Protein AF-A0A4Y8LQN7-F1 (afdb_monomer_lite)

Secondary structure (DSSP, 8-state):
----PPPPPTHHHHHHHTTS------HHHHHHHHHHHHHHT-TT-SS-GGG--HHHHHHHHHHHHHHHHHHTSTTTTHHHHHHHHT--GGGGTT--HHHHHHHHHHHHHHHHHHHHHHTTS---HHHHHHHHHHHHHHHHHHHHHHHHHTT--HHHHHHHHHHHHHHHHHHHHHHHT-

Foldseek 3Di:
DDDDDDDDDCVVVVVVVVPDPDPPPPVVVVVVVVVVVCVVVPPPPLFDPVPFDVVLLLVLLVVLLVLVCVLLDPVHCVVVLCVQVVHDPVVVPPDDPVVSVVSSVVSSVLLVVLSRVCRNDPLALVVLQVSLQVSLQVVLVVVVVVCVVVVGDPSNSCSVSVSSNVSSNSSSNSRSVD

Structure (mmCIF, N/CA/C/O backbone):
data_AF-A0A4Y8LQN7-F1
#
_entry.id   AF-A0A4Y8LQN7-F1
#
loop_
_atom_site.group_PDB
_atom_site.id
_atom_site.type_symbol
_atom_site.label_atom_id
_atom_site.label_alt_id
_atom_site.label_comp_id
_atom_site.label_asym_id
_atom_site.label_entity_id
_atom_site.label_seq_id
_atom_site.pdbx_PDB_ins_code
_atom_site.Cartn_x
_atom_site.Cartn_y
_atom_site.Cartn_z
_atom_site.occupancy
_atom_site.B_iso_or_equiv
_atom_site.auth_seq_id
_atom_site.auth_comp_id
_atom_site.auth_asym_id
_atom_site.auth_atom_id
_atom_site.pdbx_PDB_model_num
ATOM 1 N N . MET A 1 1 ? 43.329 13.686 -8.549 1.00 36.16 1 MET A N 1
ATOM 2 C CA . MET A 1 1 ? 44.556 12.859 -8.558 1.00 36.16 1 MET A CA 1
ATOM 3 C C . MET A 1 1 ? 44.150 11.427 -8.248 1.00 36.16 1 MET A C 1
ATOM 5 O O . MET A 1 1 ? 43.823 11.137 -7.108 1.00 36.16 1 MET A O 1
ATOM 9 N N . CYS A 1 2 ? 44.028 10.573 -9.267 1.00 38.53 2 CYS A N 1
ATOM 10 C CA . CYS A 1 2 ? 43.608 9.182 -9.086 1.00 38.53 2 CYS A CA 1
ATOM 11 C C . CYS A 1 2 ? 44.863 8.316 -8.908 1.00 38.53 2 CYS A C 1
ATOM 13 O O . CYS A 1 2 ? 45.714 8.281 -9.793 1.00 38.53 2 CYS A O 1
ATOM 15 N N . SER A 1 3 ? 44.995 7.698 -7.734 1.00 42.75 3 SER A N 1
ATOM 16 C CA . SER A 1 3 ? 46.075 6.775 -7.375 1.00 42.75 3 SER A CA 1
ATOM 17 C C . SER A 1 3 ? 45.974 5.509 -8.228 1.00 42.75 3 SER A C 1
ATOM 19 O O . SER A 1 3 ? 44.974 4.793 -8.166 1.00 42.75 3 SER A O 1
ATOM 21 N N . THR A 1 4 ? 46.981 5.242 -9.058 1.00 52.03 4 THR A N 1
ATOM 22 C CA . THR A 1 4 ? 47.089 3.997 -9.819 1.00 52.03 4 THR A CA 1
ATOM 23 C C . THR A 1 4 ? 47.608 2.898 -8.897 1.00 52.03 4 THR A C 1
ATOM 25 O O . THR A 1 4 ? 48.777 2.877 -8.517 1.00 52.03 4 THR A O 1
ATOM 28 N N . SER A 1 5 ? 46.735 1.965 -8.523 1.00 47.31 5 SER A N 1
ATOM 29 C CA . SER A 1 5 ? 47.141 0.759 -7.804 1.00 47.31 5 SER A CA 1
ATOM 30 C C . SER A 1 5 ? 48.092 -0.096 -8.665 1.00 47.31 5 SER A C 1
ATOM 32 O O . SER A 1 5 ? 47.906 -0.201 -9.884 1.00 47.31 5 SER A O 1
ATOM 34 N N . PRO A 1 6 ? 49.138 -0.703 -8.071 1.00 49.53 6 PRO A N 1
ATOM 35 C CA . PRO A 1 6 ? 50.108 -1.498 -8.817 1.00 49.53 6 PRO A CA 1
ATOM 36 C C . PRO A 1 6 ? 49.467 -2.786 -9.356 1.00 49.53 6 PRO A C 1
ATOM 38 O O . PRO A 1 6 ? 48.734 -3.479 -8.650 1.00 49.53 6 PRO A O 1
ATOM 41 N N . LYS A 1 7 ? 49.752 -3.117 -10.625 1.00 53.22 7 LYS A N 1
ATOM 42 C CA . LYS A 1 7 ? 49.299 -4.365 -11.259 1.00 53.22 7 LYS A CA 1
ATOM 43 C C . LYS A 1 7 ? 49.926 -5.574 -10.537 1.00 53.22 7 LYS A C 1
ATOM 45 O O . LYS A 1 7 ? 51.139 -5.565 -10.327 1.00 53.22 7 LYS A O 1
ATOM 50 N N . PRO A 1 8 ? 49.155 -6.625 -10.201 1.00 53.34 8 PRO A N 1
ATOM 51 C CA . PRO A 1 8 ? 49.716 -7.844 -9.624 1.00 53.34 8 PRO A CA 1
ATOM 52 C C . PRO A 1 8 ? 50.633 -8.549 -10.637 1.00 53.34 8 PRO A C 1
ATOM 54 O O . PRO A 1 8 ? 50.319 -8.601 -11.829 1.00 53.34 8 PRO A O 1
ATOM 57 N N . SER A 1 9 ? 51.776 -9.072 -10.174 1.00 61.03 9 SER A N 1
ATOM 58 C CA . SER A 1 9 ? 52.755 -9.740 -11.040 1.00 61.03 9 SER A CA 1
ATOM 59 C C . SER A 1 9 ? 52.204 -11.066 -11.580 1.00 61.03 9 SER A C 1
ATOM 61 O O . SER A 1 9 ? 51.628 -11.878 -10.853 1.00 61.03 9 SER A O 1
ATOM 63 N N . SER A 1 10 ? 52.367 -11.284 -12.887 1.00 59.91 10 SER A N 1
ATOM 64 C CA . SER A 1 10 ? 51.840 -12.449 -13.612 1.00 59.91 10 SER A CA 1
ATOM 65 C C . SER A 1 10 ? 52.509 -13.771 -13.222 1.00 59.91 10 SER A C 1
ATOM 67 O O . SER A 1 10 ? 51.909 -14.830 -13.387 1.00 59.91 10 SER A O 1
ATOM 69 N N . SER A 1 11 ? 53.711 -13.722 -12.640 1.00 61.31 11 SER A N 1
ATOM 70 C CA . SER A 1 11 ? 54.586 -14.892 -12.479 1.00 61.31 11 SER A CA 1
ATOM 71 C C . SER A 1 11 ? 53.993 -16.021 -11.633 1.00 61.31 11 SER A C 1
ATOM 73 O O . SER A 1 11 ? 54.255 -17.192 -11.899 1.00 61.31 11 SER A O 1
ATOM 75 N N . LYS A 1 12 ? 53.161 -15.701 -10.634 1.00 58.03 12 LYS A N 1
ATOM 76 C CA . LYS A 1 12 ? 52.530 -16.714 -9.769 1.00 58.03 12 LYS A CA 1
ATOM 77 C C . LYS A 1 12 ? 51.439 -17.506 -10.498 1.00 58.03 12 LYS A C 1
ATOM 79 O O . LYS A 1 12 ? 51.222 -18.677 -10.199 1.00 58.03 12 LYS A O 1
ATOM 84 N N . TRP A 1 13 ? 50.770 -16.876 -11.459 1.00 53.12 13 TRP A N 1
ATOM 85 C CA . TRP A 1 13 ? 49.712 -17.495 -12.256 1.00 53.12 13 TRP A CA 1
ATOM 86 C C . TRP A 1 13 ? 50.284 -18.330 -13.401 1.00 53.12 13 TRP A C 1
ATOM 88 O O . TRP A 1 13 ? 49.695 -19.338 -13.777 1.00 53.12 13 TRP A O 1
ATOM 98 N N . ASP A 1 14 ? 51.460 -17.956 -13.905 1.00 59.31 14 ASP A N 1
ATOM 99 C CA . ASP A 1 14 ? 52.171 -18.642 -14.990 1.00 59.31 14 ASP A CA 1
ATOM 100 C C . ASP A 1 14 ? 52.562 -20.074 -14.600 1.00 59.31 14 ASP A C 1
ATOM 102 O O . ASP A 1 14 ? 52.415 -20.995 -15.401 1.00 59.31 14 ASP A O 1
ATOM 106 N N . ALA A 1 15 ? 52.951 -20.283 -13.339 1.00 58.47 15 ALA A N 1
ATOM 107 C CA . ALA A 1 15 ? 53.318 -21.595 -12.804 1.00 58.47 15 ALA A CA 1
ATOM 108 C C . ALA A 1 15 ? 52.139 -22.586 -12.729 1.00 58.47 15 ALA A C 1
ATOM 110 O O . ALA A 1 15 ? 52.328 -23.790 -12.882 1.00 58.47 15 ALA A O 1
ATOM 111 N N . LEU A 1 16 ? 50.911 -22.092 -12.531 1.00 55.09 16 LEU A N 1
ATOM 112 C CA . LEU A 1 16 ? 49.707 -22.928 -12.426 1.00 55.09 16 LEU A CA 1
ATOM 113 C C . LEU A 1 16 ? 49.120 -23.307 -13.798 1.00 55.09 16 LEU A C 1
ATOM 115 O O . LEU A 1 16 ? 48.319 -24.236 -13.887 1.00 55.09 16 LEU A O 1
ATOM 119 N N . ARG A 1 17 ? 49.532 -22.623 -14.876 1.00 55.06 17 ARG A N 1
ATOM 120 C CA . ARG A 1 17 ? 49.068 -22.879 -16.252 1.00 55.06 17 ARG A CA 1
ATOM 121 C C . ARG A 1 17 ? 49.640 -24.154 -16.868 1.00 55.06 17 ARG A C 1
ATOM 123 O O . ARG A 1 17 ? 48.996 -24.747 -17.725 1.00 55.06 17 ARG A O 1
ATOM 130 N N . GLY A 1 18 ? 50.820 -24.590 -16.427 1.00 55.94 18 GLY A N 1
ATOM 131 C CA . GLY A 1 18 ? 51.463 -25.803 -16.944 1.00 55.94 18 GLY A CA 1
ATOM 132 C C . GLY A 1 18 ? 50.781 -27.113 -16.528 1.00 55.94 18 GLY A C 1
ATOM 133 O O . GLY A 1 18 ? 51.073 -28.149 -17.112 1.00 55.94 18 GLY A O 1
ATOM 134 N N . LEU A 1 19 ? 49.878 -27.080 -15.539 1.00 57.44 19 LEU A N 1
ATOM 135 C CA . LEU A 1 19 ? 49.320 -28.280 -14.901 1.00 57.44 19 LEU A CA 1
ATOM 136 C C . LEU A 1 19 ? 47.878 -28.617 -15.315 1.00 57.44 19 LEU A C 1
ATOM 138 O O . LEU A 1 19 ? 47.404 -29.699 -14.984 1.00 57.44 19 LEU A O 1
ATOM 142 N N . SER A 1 20 ? 47.161 -27.723 -16.003 1.00 58.22 20 SER A N 1
ATOM 143 C CA . SER A 1 20 ? 45.696 -27.821 -16.122 1.00 58.22 20 SER A CA 1
ATOM 144 C C . SER A 1 20 ? 45.152 -28.189 -17.507 1.00 58.22 20 SER A C 1
ATOM 146 O O . SER A 1 20 ? 43.949 -28.398 -17.631 1.00 58.22 20 SER A O 1
ATOM 148 N N . GLY A 1 21 ? 45.985 -28.282 -18.553 1.00 56.28 21 GLY A N 1
ATOM 149 C CA . GLY A 1 21 ? 45.528 -28.649 -19.908 1.00 56.28 21 GLY A CA 1
ATOM 150 C C . GLY A 1 21 ? 44.504 -27.681 -20.529 1.00 56.28 21 GLY A C 1
ATOM 151 O O . GLY A 1 21 ? 43.856 -28.016 -21.518 1.00 56.28 21 GLY A O 1
ATOM 152 N N . ILE A 1 22 ? 44.342 -26.485 -19.955 1.00 58.06 22 ILE A N 1
ATOM 153 C CA . ILE A 1 22 ? 43.405 -25.457 -20.418 1.00 58.06 22 ILE A CA 1
ATOM 154 C C . ILE A 1 22 ? 44.037 -24.742 -21.628 1.00 58.06 22 ILE A C 1
ATOM 156 O O . ILE A 1 22 ? 45.203 -24.345 -21.534 1.00 58.06 22 ILE A O 1
ATOM 160 N N . PRO A 1 23 ? 43.315 -24.554 -22.755 1.00 58.19 23 PRO A N 1
ATOM 161 C CA . PRO A 1 23 ? 43.837 -23.828 -23.909 1.00 58.19 23 PRO A CA 1
ATOM 162 C C . PRO A 1 23 ? 44.380 -22.458 -23.490 1.00 58.19 23 PRO A C 1
ATOM 164 O O . PRO A 1 23 ? 43.836 -21.832 -22.581 1.00 58.19 23 PRO A O 1
ATOM 167 N N . SER A 1 24 ? 45.439 -21.986 -24.157 1.00 60.00 24 SER A N 1
ATOM 168 C CA . SER A 1 24 ? 46.169 -20.749 -23.840 1.00 60.00 24 SER A CA 1
ATOM 169 C C . SER A 1 24 ? 45.370 -19.471 -24.136 1.00 60.00 24 SER A C 1
ATOM 171 O O . SER A 1 24 ? 45.881 -18.536 -24.755 1.00 60.00 24 SER A O 1
ATOM 173 N N . VAL A 1 25 ? 44.107 -19.407 -23.718 1.00 63.03 25 VAL A N 1
ATOM 174 C CA . VAL A 1 25 ? 43.385 -18.148 -23.603 1.00 63.03 25 VAL A CA 1
ATOM 175 C C . VAL A 1 25 ? 44.200 -17.302 -22.635 1.00 63.03 25 VAL A C 1
ATOM 177 O O . VAL A 1 25 ? 44.424 -17.683 -21.484 1.00 63.03 25 VAL A O 1
ATOM 180 N N . ASN A 1 26 ? 44.724 -16.185 -23.129 1.00 71.81 26 ASN A N 1
ATOM 181 C CA . ASN A 1 26 ? 45.511 -15.276 -22.321 1.00 71.81 26 ASN A CA 1
ATOM 182 C C . ASN A 1 26 ? 44.649 -14.840 -21.133 1.00 71.81 26 ASN A C 1
ATOM 184 O O . ASN A 1 26 ? 43.638 -14.165 -21.314 1.00 71.81 26 ASN A O 1
ATOM 188 N N . LEU A 1 27 ? 45.036 -15.245 -19.920 1.00 66.69 27 LEU A N 1
ATOM 189 C CA . LEU A 1 27 ? 44.315 -14.909 -18.694 1.00 66.69 27 LEU A CA 1
ATOM 190 C C . LEU A 1 27 ? 44.110 -13.392 -18.593 1.00 66.69 27 LEU A C 1
ATOM 192 O O . LEU A 1 27 ? 43.061 -12.951 -18.142 1.00 66.69 27 LEU A O 1
ATOM 196 N N . TYR A 1 28 ? 45.059 -12.598 -19.100 1.00 67.25 28 TYR A N 1
ATOM 197 C CA . TYR A 1 28 ? 44.928 -11.148 -19.191 1.00 67.25 28 TYR A CA 1
ATOM 198 C C . TYR A 1 28 ? 43.784 -10.717 -20.114 1.00 67.25 28 TYR A C 1
ATOM 200 O O . TYR A 1 28 ? 42.976 -9.874 -19.730 1.00 67.25 28 TYR A O 1
ATOM 208 N N . ASP A 1 29 ? 43.669 -11.316 -21.297 1.00 74.88 29 ASP A N 1
ATOM 209 C CA . ASP A 1 29 ? 42.600 -11.003 -22.250 1.00 74.88 29 ASP A CA 1
ATOM 210 C C . ASP A 1 29 ? 41.254 -11.525 -21.755 1.00 74.88 29 ASP A C 1
ATOM 212 O O . ASP A 1 29 ? 40.240 -10.846 -21.903 1.00 74.88 29 ASP A O 1
ATOM 216 N N . MET A 1 30 ? 41.237 -12.674 -21.077 1.00 73.75 30 MET A N 1
ATOM 217 C CA . MET A 1 30 ? 40.041 -13.217 -20.442 1.00 73.75 30 MET A CA 1
ATOM 218 C C . MET A 1 30 ? 39.566 -12.327 -19.292 1.00 73.75 30 MET A C 1
ATOM 220 O O . MET A 1 30 ? 38.388 -11.986 -19.233 1.00 73.75 30 MET A O 1
ATOM 224 N N . MET A 1 31 ? 40.472 -11.894 -18.413 1.00 75.62 31 MET A N 1
ATOM 225 C CA . MET A 1 31 ? 40.164 -10.988 -17.304 1.00 75.62 31 MET A CA 1
ATOM 226 C C . MET A 1 31 ? 39.750 -9.606 -17.806 1.00 75.62 31 MET A C 1
ATOM 228 O O . MET A 1 31 ? 38.814 -9.016 -17.275 1.00 75.62 31 MET A O 1
ATOM 232 N N . ASN A 1 32 ? 40.398 -9.089 -18.851 1.00 78.44 32 ASN A N 1
ATOM 233 C CA . ASN A 1 32 ? 40.005 -7.826 -19.466 1.00 78.44 32 ASN A CA 1
ATOM 234 C C . ASN A 1 32 ? 38.658 -7.932 -20.170 1.00 78.44 32 ASN A C 1
ATOM 236 O O . ASN A 1 32 ? 37.887 -6.985 -20.102 1.00 78.44 32 ASN A O 1
ATOM 240 N N . SER A 1 33 ? 38.349 -9.066 -20.795 1.00 77.50 33 SER A N 1
ATOM 241 C CA . SER A 1 33 ? 37.053 -9.308 -21.429 1.00 77.50 33 SER A CA 1
ATOM 242 C C . SER A 1 33 ? 35.949 -9.499 -20.393 1.00 77.50 33 SER A C 1
ATOM 244 O O . SER A 1 33 ? 34.868 -8.956 -20.571 1.00 77.50 33 SER A O 1
ATOM 246 N N . ALA A 1 34 ? 36.213 -10.202 -19.288 1.00 71.88 34 ALA A N 1
ATOM 247 C CA . ALA A 1 34 ? 35.296 -10.312 -18.154 1.00 71.88 34 ALA A CA 1
ATOM 248 C C . ALA A 1 34 ? 35.032 -8.938 -17.520 1.00 71.88 34 ALA A C 1
ATOM 250 O O . ALA A 1 34 ? 33.890 -8.505 -17.476 1.00 71.88 34 ALA A O 1
ATOM 251 N N . ARG A 1 35 ? 36.087 -8.184 -17.192 1.00 73.75 35 ARG A N 1
ATOM 252 C CA . ARG A 1 35 ? 35.979 -6.811 -16.678 1.00 73.75 35 ARG A CA 1
ATOM 253 C C . ARG A 1 35 ? 35.268 -5.873 -17.651 1.00 73.75 35 ARG A C 1
ATOM 255 O O . ARG A 1 35 ? 34.491 -5.032 -17.225 1.00 73.75 35 ARG A O 1
ATOM 262 N N . LYS A 1 36 ? 35.541 -5.983 -18.954 1.00 69.38 36 LYS A N 1
ATOM 263 C CA . LYS A 1 36 ? 34.888 -5.169 -19.984 1.00 69.38 36 LYS A CA 1
ATOM 264 C C . LYS A 1 36 ? 33.420 -5.559 -20.135 1.00 69.38 36 LYS A C 1
ATOM 266 O O . LYS A 1 36 ? 32.616 -4.662 -20.309 1.00 69.38 36 LYS A O 1
ATOM 271 N N . ARG A 1 37 ? 33.052 -6.840 -20.014 1.00 66.69 37 ARG A N 1
ATOM 272 C CA . ARG A 1 37 ? 31.646 -7.280 -19.945 1.00 66.69 37 ARG A CA 1
ATOM 273 C C . ARG A 1 37 ? 30.943 -6.709 -18.712 1.00 66.69 37 ARG A C 1
ATOM 275 O O . ARG A 1 37 ? 29.888 -6.111 -18.866 1.00 66.69 37 ARG A O 1
ATOM 282 N N . ASP A 1 38 ? 31.574 -6.774 -17.544 1.00 65.38 38 ASP A N 1
ATOM 283 C CA . ASP A 1 38 ? 31.030 -6.192 -16.309 1.00 65.38 38 ASP A CA 1
ATOM 284 C C . ASP A 1 38 ? 30.905 -4.659 -16.390 1.00 65.38 38 ASP A C 1
ATOM 286 O O . ASP A 1 38 ? 29.972 -4.079 -15.848 1.00 65.38 38 ASP A O 1
ATOM 290 N N . GLN A 1 39 ? 31.818 -3.984 -17.099 1.00 62.44 39 GLN A N 1
ATOM 291 C CA . GLN A 1 39 ? 31.742 -2.537 -17.339 1.00 62.44 39 GLN A CA 1
ATOM 292 C C . GLN A 1 39 ? 30.740 -2.141 -18.434 1.00 62.44 39 GLN A C 1
ATOM 294 O O . GLN A 1 39 ? 30.139 -1.075 -18.337 1.00 62.44 39 GLN A O 1
ATOM 299 N N . LEU A 1 40 ? 30.570 -2.962 -19.475 1.00 64.44 40 LEU A N 1
ATOM 300 C CA . LEU A 1 40 ? 29.627 -2.719 -20.572 1.00 64.44 40 LEU A CA 1
ATOM 301 C C . LEU A 1 40 ? 28.173 -2.938 -20.141 1.00 64.44 40 LEU A C 1
ATOM 303 O O . LEU A 1 40 ? 27.290 -2.281 -20.677 1.00 64.44 40 LEU A O 1
ATOM 307 N N . ASN A 1 41 ? 27.938 -3.792 -19.145 1.00 61.22 41 ASN A N 1
ATOM 308 C CA . ASN A 1 41 ? 26.612 -4.051 -18.582 1.00 61.22 41 ASN A CA 1
ATOM 309 C C . ASN A 1 41 ? 26.135 -2.970 -17.589 1.00 61.22 41 ASN A C 1
ATOM 311 O O . ASN A 1 41 ? 25.149 -3.187 -16.897 1.00 61.22 41 ASN A O 1
ATOM 315 N N . GLY A 1 42 ? 26.805 -1.810 -17.528 1.00 56.81 42 GLY A N 1
ATOM 316 C CA . GLY A 1 42 ? 26.453 -0.714 -16.623 1.00 56.81 42 GLY A CA 1
ATOM 317 C C . GLY A 1 42 ? 26.855 -1.042 -15.186 1.00 56.81 42 GLY A C 1
ATOM 318 O O . GLY A 1 42 ? 26.272 -1.899 -14.535 1.00 56.81 42 GLY A O 1
ATOM 319 N N . GLY A 1 43 ? 27.902 -0.384 -14.688 1.00 51.84 43 GLY A N 1
ATOM 320 C CA . GLY A 1 43 ? 28.508 -0.718 -13.399 1.00 51.84 43 GLY A CA 1
ATOM 321 C C . GLY A 1 43 ? 27.506 -0.789 -12.241 1.00 51.84 43 GLY A C 1
ATOM 322 O O . GLY A 1 43 ? 27.044 0.241 -11.784 1.00 51.84 43 GLY A O 1
ATOM 323 N N . TYR A 1 44 ? 27.239 -1.998 -11.745 1.00 57.03 44 TYR A N 1
ATOM 324 C CA . TYR A 1 44 ? 26.664 -2.341 -10.434 1.00 57.03 44 TYR A CA 1
ATOM 325 C C . TYR A 1 44 ? 25.556 -1.438 -9.852 1.00 57.03 44 TYR A C 1
ATOM 327 O O . TYR A 1 44 ? 25.470 -1.318 -8.626 1.00 57.03 44 TYR A O 1
ATOM 335 N N . THR A 1 45 ? 24.678 -0.820 -10.643 1.00 58.91 45 THR A N 1
ATOM 336 C CA . THR A 1 45 ? 23.462 -0.237 -10.063 1.00 58.91 45 THR A CA 1
ATOM 337 C C . THR A 1 45 ? 22.482 -1.380 -9.856 1.00 58.91 45 THR A C 1
ATOM 339 O O . THR A 1 45 ? 21.830 -1.811 -10.794 1.00 58.91 45 THR A O 1
ATOM 342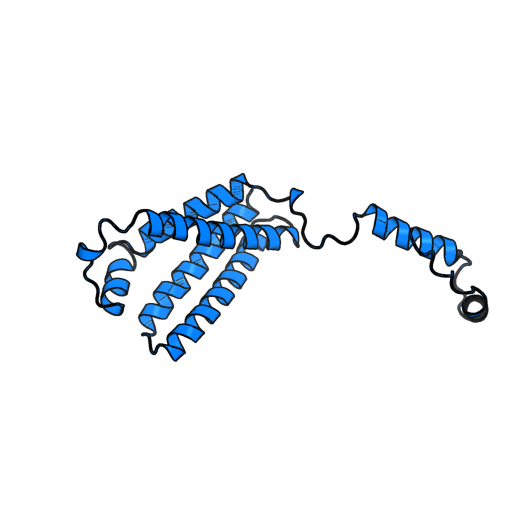 N N . MET A 1 46 ? 22.414 -1.908 -8.630 1.00 65.81 46 MET A N 1
ATOM 343 C CA . MET A 1 46 ? 21.453 -2.959 -8.275 1.00 65.81 46 MET A CA 1
ATOM 344 C C . MET A 1 46 ? 20.009 -2.525 -8.576 1.00 65.81 46 MET A C 1
ATOM 346 O O . MET A 1 46 ? 19.194 -3.378 -8.871 1.00 65.81 46 MET A O 1
ATOM 350 N N . PHE A 1 47 ? 19.707 -1.222 -8.540 1.00 74.12 47 PHE A N 1
ATOM 351 C CA . PHE A 1 47 ? 18.392 -0.663 -8.857 1.00 74.12 47 PHE A CA 1
ATOM 352 C C . PHE A 1 47 ? 18.429 0.169 -10.141 1.00 74.12 47 PHE A C 1
ATOM 354 O O . PHE A 1 47 ? 19.241 1.092 -10.262 1.00 74.12 47 PHE A O 1
ATOM 361 N N . HIS A 1 48 ? 17.494 -0.100 -11.051 1.00 80.94 48 HIS A N 1
ATOM 362 C CA . HIS A 1 48 ? 17.343 0.622 -12.314 1.00 80.94 48 HIS A CA 1
ATOM 363 C C . HIS A 1 48 ? 16.201 1.643 -12.221 1.00 80.94 48 HIS A C 1
ATOM 365 O O . HIS A 1 48 ? 15.053 1.362 -12.549 1.00 80.94 48 HIS A O 1
ATOM 371 N N . PHE A 1 49 ? 16.504 2.853 -11.743 1.00 86.12 49 PHE A N 1
ATOM 372 C CA . PHE A 1 49 ? 15.502 3.923 -11.592 1.00 86.12 49 PHE A CA 1
ATOM 373 C C . PHE A 1 49 ? 14.888 4.379 -12.924 1.00 86.12 49 PHE A C 1
ATOM 375 O O . PHE A 1 49 ? 13.750 4.848 -12.945 1.00 86.12 49 PHE A O 1
ATOM 382 N N . ASP A 1 50 ? 15.627 4.219 -14.021 1.00 86.69 50 ASP A N 1
ATOM 383 C CA . ASP A 1 50 ? 15.196 4.602 -15.368 1.00 86.69 50 ASP A CA 1
ATOM 384 C C . ASP A 1 50 ? 14.133 3.650 -15.947 1.00 86.69 50 ASP A C 1
ATOM 386 O O . ASP A 1 50 ? 13.438 4.007 -16.895 1.00 86.69 50 ASP A O 1
ATOM 390 N N . GLU A 1 51 ? 13.969 2.461 -15.360 1.00 86.06 51 GLU A N 1
ATOM 391 C CA . GLU A 1 51 ? 12.988 1.451 -15.783 1.00 86.06 51 GLU A CA 1
ATOM 392 C C . GLU A 1 51 ? 11.629 1.613 -15.082 1.00 86.06 51 GLU A C 1
ATOM 394 O O . GLU A 1 51 ? 10.658 0.936 -15.421 1.00 86.06 51 GLU A O 1
ATOM 399 N N . ILE A 1 52 ? 11.527 2.519 -14.103 1.00 91.75 52 ILE A N 1
ATOM 400 C CA . ILE A 1 52 ? 10.299 2.707 -13.330 1.00 91.75 52 ILE A CA 1
ATOM 401 C C . ILE A 1 52 ? 9.242 3.421 -14.174 1.00 91.75 52 ILE A C 1
ATOM 403 O O . ILE A 1 52 ? 9.386 4.587 -14.549 1.00 91.75 52 ILE A O 1
ATOM 407 N N . ASN A 1 53 ? 8.098 2.763 -14.362 1.00 94.38 53 ASN A N 1
ATOM 408 C CA . ASN A 1 53 ? 6.907 3.393 -14.914 1.00 94.38 53 ASN A CA 1
ATOM 409 C C . ASN A 1 53 ? 6.226 4.291 -13.858 1.00 94.38 53 ASN A C 1
ATOM 411 O O . ASN A 1 53 ? 5.402 3.847 -13.055 1.00 94.38 53 ASN A O 1
ATOM 415 N N . TYR A 1 54 ? 6.548 5.587 -13.872 1.00 95.94 54 TYR A N 1
ATOM 416 C CA . TYR A 1 54 ? 5.977 6.570 -12.941 1.00 95.94 54 TYR A CA 1
ATOM 417 C C . TYR A 1 54 ? 4.448 6.704 -13.043 1.00 95.94 54 TYR A C 1
ATOM 419 O O . TYR A 1 54 ? 3.795 7.010 -12.042 1.00 95.94 54 TYR A O 1
ATOM 427 N N . TRP A 1 55 ? 3.854 6.432 -14.212 1.00 97.06 55 TRP A N 1
ATOM 428 C CA . TRP A 1 55 ? 2.396 6.407 -14.360 1.00 97.06 55 TRP A CA 1
ATOM 429 C C . TRP A 1 55 ? 1.778 5.225 -13.623 1.00 97.06 55 TRP A C 1
ATOM 431 O O . TRP A 1 55 ? 0.785 5.405 -12.919 1.00 97.06 55 TRP A O 1
ATOM 441 N N . ALA A 1 56 ? 2.388 4.043 -13.720 1.00 96.31 56 ALA A N 1
ATOM 442 C CA . ALA A 1 56 ? 1.937 2.865 -12.988 1.00 96.31 56 ALA A CA 1
ATOM 443 C C . ALA A 1 56 ? 2.021 3.089 -11.468 1.00 96.31 56 ALA A C 1
ATOM 445 O O . ALA A 1 56 ? 1.070 2.789 -10.747 1.00 96.31 56 ALA A O 1
ATOM 446 N N . VAL A 1 57 ? 3.104 3.713 -10.983 1.00 97.69 57 VAL A N 1
ATOM 447 C CA . VAL A 1 57 ? 3.265 4.096 -9.566 1.00 97.69 57 VAL A CA 1
ATOM 448 C C . VAL A 1 57 ? 2.157 5.049 -9.113 1.00 97.69 57 VAL A C 1
ATOM 450 O O . VAL A 1 57 ? 1.547 4.848 -8.059 1.00 97.69 57 VAL A O 1
ATOM 453 N N . PHE A 1 58 ? 1.857 6.075 -9.909 1.00 97.88 58 PHE A N 1
ATOM 454 C CA . PHE A 1 58 ? 0.797 7.030 -9.595 1.00 97.88 58 PHE A CA 1
ATOM 455 C C . PHE A 1 58 ? -0.589 6.364 -9.557 1.00 97.88 58 PHE A C 1
ATOM 457 O O . PHE A 1 58 ? -1.345 6.561 -8.604 1.00 97.88 58 PHE A O 1
ATOM 464 N N . ILE A 1 59 ? -0.905 5.517 -10.541 1.00 98.06 59 ILE A N 1
ATOM 465 C CA . ILE A 1 59 ? -2.180 4.785 -10.619 1.00 98.06 59 ILE A CA 1
ATOM 466 C C . ILE A 1 59 ? -2.326 3.808 -9.448 1.00 98.06 59 ILE A C 1
ATOM 468 O O . ILE A 1 59 ? -3.374 3.787 -8.803 1.00 98.06 59 ILE A O 1
ATOM 472 N N . ALA A 1 60 ? -1.283 3.043 -9.121 1.00 98.12 60 ALA A N 1
ATOM 473 C CA . ALA A 1 60 ? -1.282 2.125 -7.983 1.00 98.12 60 ALA A CA 1
ATOM 474 C C . ALA A 1 60 ? -1.451 2.860 -6.640 1.00 98.12 60 ALA A C 1
ATOM 476 O O . ALA A 1 60 ? -2.172 2.392 -5.752 1.00 98.12 60 ALA A O 1
ATOM 477 N N . THR A 1 61 ? -0.866 4.054 -6.512 1.00 98.19 61 THR A N 1
ATOM 478 C CA . THR A 1 61 ? -1.060 4.928 -5.345 1.00 98.19 61 THR A CA 1
ATOM 479 C C . THR A 1 61 ? -2.525 5.346 -5.208 1.00 98.19 61 THR A C 1
ATOM 481 O O . THR A 1 61 ? -3.116 5.181 -4.139 1.00 98.19 61 THR A O 1
ATOM 484 N N . ILE A 1 62 ? -3.151 5.825 -6.291 1.00 98.00 62 ILE A N 1
ATOM 485 C CA . ILE A 1 62 ? -4.579 6.183 -6.292 1.00 98.00 62 ILE A CA 1
ATOM 486 C C . ILE A 1 62 ? -5.447 4.962 -5.976 1.00 98.00 62 ILE A C 1
ATOM 488 O O . ILE A 1 62 ? -6.349 5.057 -5.144 1.00 98.00 62 ILE A O 1
ATOM 492 N N . ALA A 1 63 ? -5.169 3.812 -6.592 1.00 98.19 63 ALA A N 1
ATOM 493 C CA . ALA A 1 63 ? -5.914 2.579 -6.359 1.00 98.19 63 ALA A CA 1
ATOM 494 C C . ALA A 1 63 ? -5.881 2.166 -4.879 1.00 98.19 63 ALA A C 1
ATOM 496 O O . ALA A 1 63 ? -6.910 1.794 -4.317 1.00 98.19 63 ALA A O 1
ATOM 497 N N . THR A 1 64 ? -4.728 2.304 -4.222 1.00 97.75 64 THR A N 1
ATOM 498 C CA . THR A 1 64 ? -4.570 1.994 -2.795 1.00 97.75 64 THR A CA 1
ATOM 499 C C . THR A 1 64 ? -5.290 3.007 -1.902 1.00 97.75 64 THR A C 1
ATOM 501 O O . THR A 1 64 ? -5.915 2.624 -0.915 1.00 97.75 64 THR A O 1
ATOM 504 N N . MET A 1 65 ? -5.293 4.292 -2.265 1.00 96.19 65 MET A N 1
ATOM 505 C CA . MET A 1 65 ? -6.082 5.311 -1.560 1.00 96.19 65 MET A CA 1
ATOM 506 C C . MET A 1 65 ? -7.587 5.022 -1.655 1.00 96.19 65 MET A C 1
ATOM 508 O O . MET A 1 65 ? -8.289 5.050 -0.644 1.00 96.19 65 MET A O 1
ATOM 512 N N . VAL A 1 66 ? -8.082 4.683 -2.850 1.00 96.81 66 VAL A N 1
ATOM 513 C CA . VAL A 1 66 ? -9.480 4.275 -3.071 1.00 96.81 66 VAL A CA 1
ATOM 514 C C . VAL A 1 66 ? -9.809 3.008 -2.285 1.00 96.81 66 VAL A C 1
ATOM 516 O O . VAL A 1 66 ? -10.856 2.950 -1.638 1.00 96.81 66 VAL A O 1
ATOM 519 N N . LEU A 1 67 ? -8.904 2.023 -2.277 1.00 97.62 67 LEU A N 1
ATOM 520 C CA . LEU A 1 67 ? -9.032 0.839 -1.433 1.00 97.62 67 LEU A CA 1
ATOM 521 C C . LEU A 1 67 ? -9.167 1.236 0.038 1.00 97.62 67 LEU A C 1
ATOM 523 O O . LEU A 1 67 ? -10.045 0.708 0.702 1.00 97.62 67 LEU A O 1
ATOM 527 N N . GLY A 1 68 ? -8.361 2.174 0.539 1.00 94.62 68 GLY A N 1
ATOM 528 C CA . GLY A 1 68 ? -8.452 2.671 1.913 1.00 94.62 68 GLY A CA 1
ATOM 529 C C . GLY A 1 68 ? -9.828 3.255 2.233 1.00 94.62 68 GLY A C 1
ATOM 530 O O . GLY A 1 68 ? -10.459 2.842 3.209 1.00 94.62 68 GLY A O 1
ATOM 531 N N . PHE A 1 69 ? -10.340 4.144 1.375 1.00 93.06 69 PHE A N 1
ATOM 532 C CA . PHE A 1 69 ? -11.690 4.696 1.529 1.00 93.06 69 PHE A CA 1
ATOM 533 C C . PHE A 1 69 ? -12.761 3.604 1.558 1.00 93.06 69 PHE A C 1
ATOM 535 O O . PHE A 1 69 ? -13.667 3.660 2.387 1.00 93.06 69 PHE A O 1
ATOM 542 N N . LEU A 1 70 ? -12.652 2.594 0.692 1.00 96.00 70 LEU A N 1
ATOM 543 C CA . LEU A 1 70 ? -13.603 1.488 0.639 1.00 96.00 70 LEU A CA 1
ATOM 544 C C . LEU A 1 70 ? -13.472 0.557 1.858 1.00 96.00 70 LEU A C 1
ATOM 546 O O . LEU A 1 70 ? -14.485 0.196 2.457 1.00 96.00 70 LEU A O 1
ATOM 550 N N . TRP A 1 71 ? -12.249 0.207 2.260 1.00 97.31 71 TRP A N 1
ATOM 551 C CA . TRP A 1 71 ? -11.931 -0.736 3.340 1.00 97.31 71 TRP A CA 1
ATOM 552 C C . TRP A 1 71 ? -12.441 -0.252 4.695 1.00 97.31 71 TRP A C 1
ATOM 554 O O . TRP A 1 71 ? -13.080 -1.011 5.427 1.00 97.31 71 TRP A O 1
ATOM 564 N N . TYR A 1 72 ? -12.225 1.032 4.993 1.00 93.00 72 TYR A N 1
ATOM 565 C CA . TYR A 1 72 ? -12.659 1.676 6.235 1.00 93.00 72 TYR A CA 1
ATOM 566 C C . TYR A 1 72 ? -14.041 2.342 6.125 1.00 93.00 72 TYR A C 1
ATOM 568 O O . TYR A 1 72 ? -14.485 3.015 7.055 1.00 93.00 72 TYR A O 1
ATOM 576 N N . SER A 1 73 ? -14.763 2.118 5.023 1.00 92.25 73 SER A N 1
ATOM 577 C CA . SER A 1 73 ? -16.155 2.551 4.884 1.00 92.25 73 SER A CA 1
ATOM 578 C C . SER A 1 73 ? -17.111 1.716 5.757 1.00 92.25 73 SER A C 1
ATOM 580 O O . SER A 1 73 ? -16.784 0.589 6.151 1.00 92.25 73 SER A O 1
ATOM 582 N N . PRO A 1 74 ? -18.349 2.195 5.999 1.00 91.62 74 PRO A N 1
ATOM 583 C CA . PRO A 1 74 ? -19.391 1.412 6.666 1.00 91.62 74 PRO A CA 1
ATOM 584 C C . PRO A 1 74 ? -19.795 0.114 5.943 1.00 91.62 74 PRO A C 1
ATOM 586 O O . PRO A 1 74 ? -20.514 -0.688 6.543 1.00 91.62 74 PRO A O 1
ATOM 589 N N . VAL A 1 75 ? -19.402 -0.054 4.672 1.00 93.75 75 VAL A N 1
ATOM 590 C CA . VAL A 1 75 ? -19.770 -1.187 3.805 1.00 93.75 75 VAL A CA 1
ATOM 591 C C . VAL A 1 75 ? -18.850 -2.390 4.023 1.00 93.75 75 VAL A C 1
ATOM 593 O O . VAL A 1 75 ? -19.328 -3.520 3.992 1.00 93.75 75 VAL A O 1
ATOM 596 N N . LEU A 1 76 ? -17.554 -2.157 4.260 1.00 95.44 76 LEU A N 1
ATOM 597 C CA . LEU A 1 76 ? -16.573 -3.208 4.551 1.00 95.44 76 LEU A CA 1
ATOM 598 C C . LEU A 1 76 ? -16.280 -3.283 6.055 1.00 95.44 76 LEU A C 1
ATOM 600 O O . LEU A 1 76 ? -17.123 -3.712 6.842 1.00 95.44 76 LEU A O 1
ATOM 604 N N . PHE A 1 77 ? -15.080 -2.878 6.474 1.00 96.62 77 PHE A N 1
ATOM 605 C CA . PHE A 1 77 ? -14.557 -3.130 7.812 1.00 96.62 77 PHE A CA 1
ATOM 606 C C . PHE A 1 77 ? -14.609 -1.902 8.719 1.00 96.62 77 PHE A C 1
ATOM 608 O O . PHE A 1 77 ? -14.278 -2.022 9.896 1.00 96.62 77 PHE A O 1
ATOM 615 N N . GLY A 1 78 ? -15.069 -0.744 8.231 1.00 94.19 78 GLY A N 1
ATOM 616 C CA . GLY A 1 78 ? -15.091 0.509 8.992 1.00 94.19 78 GLY A CA 1
ATOM 617 C C . GLY A 1 78 ? -15.812 0.396 10.333 1.00 94.19 78 GLY A C 1
ATOM 618 O O . GLY A 1 78 ? -15.252 0.757 11.362 1.00 94.19 78 GLY A O 1
ATOM 619 N N . LYS A 1 79 ? -17.010 -0.208 10.362 1.00 94.38 79 LYS A N 1
ATOM 620 C CA . LYS A 1 79 ? -17.772 -0.408 11.612 1.00 94.38 79 LYS A CA 1
ATOM 621 C C . LYS A 1 79 ? -17.035 -1.302 12.611 1.00 94.38 79 LYS A C 1
ATOM 623 O O . LYS A 1 79 ? -17.059 -1.047 13.813 1.00 94.38 79 LYS A O 1
ATOM 628 N N . ALA A 1 80 ? -16.402 -2.365 12.114 1.00 95.44 80 ALA A N 1
ATOM 629 C CA . ALA A 1 80 ? -15.642 -3.287 12.947 1.00 95.44 80 ALA A CA 1
ATOM 630 C C . ALA A 1 80 ? -14.382 -2.608 13.495 1.00 95.44 80 ALA A C 1
ATOM 632 O O . ALA A 1 80 ? -14.128 -2.699 14.691 1.00 95.44 80 ALA A O 1
ATOM 633 N N . TRP A 1 81 ? -13.650 -1.880 12.649 1.00 95.69 81 TRP A N 1
ATOM 634 C CA . TRP A 1 81 ? -12.479 -1.091 13.021 1.00 95.69 81 TRP A CA 1
ATOM 635 C C . TRP A 1 81 ? -12.821 -0.037 14.078 1.00 95.69 81 TRP A C 1
ATOM 637 O O . TRP A 1 81 ? -12.216 -0.046 15.146 1.00 95.69 81 TRP A O 1
ATOM 647 N N . ALA A 1 82 ? -13.848 0.785 13.836 1.00 94.25 82 ALA A N 1
ATOM 648 C CA . ALA A 1 82 ? -14.278 1.860 14.732 1.00 94.25 82 ALA A CA 1
ATOM 649 C C . ALA A 1 82 ? -14.616 1.328 16.132 1.00 94.25 82 ALA 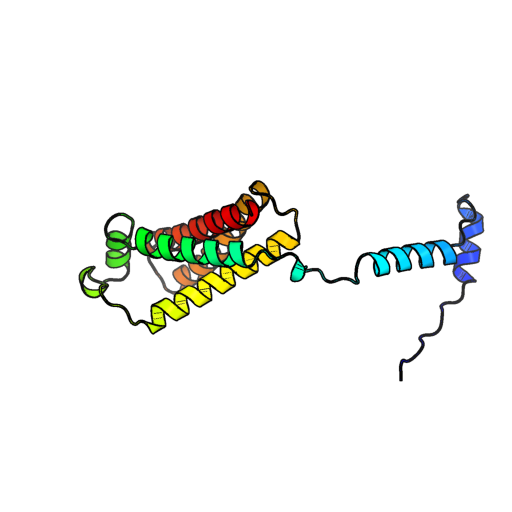A C 1
ATOM 651 O O . ALA A 1 82 ? -14.159 1.870 17.137 1.00 94.25 82 ALA A O 1
ATOM 652 N N . LYS A 1 83 ? -15.307 0.181 16.202 1.00 94.25 83 LYS A N 1
ATOM 653 C CA . LYS A 1 83 ? -15.577 -0.522 17.462 1.00 94.25 83 LYS A CA 1
ATOM 654 C C . LYS A 1 83 ? -14.298 -0.927 18.206 1.00 94.25 83 LYS A C 1
ATOM 656 O O . LYS A 1 83 ? -14.281 -0.852 19.430 1.00 94.25 83 LYS A O 1
ATOM 661 N N . GLN A 1 84 ? -13.258 -1.382 17.504 1.00 93.62 84 GLN A N 1
ATOM 662 C CA . GLN A 1 84 ? -11.998 -1.797 18.137 1.00 93.62 84 GLN A CA 1
ATOM 663 C C . GLN A 1 84 ? -11.177 -0.615 18.657 1.00 93.62 84 GLN A C 1
ATOM 665 O O . GLN A 1 84 ? -10.509 -0.753 19.676 1.00 93.62 84 GLN A O 1
ATOM 670 N N . VAL A 1 85 ? -11.231 0.531 17.975 1.00 91.88 85 VAL A N 1
ATOM 671 C CA . VAL A 1 85 ? -10.507 1.747 18.384 1.00 91.88 85 VAL A CA 1
ATOM 672 C C . VAL A 1 85 ? -11.332 2.670 19.290 1.00 91.88 85 VAL A C 1
ATOM 674 O O . VAL A 1 85 ? -10.836 3.705 19.719 1.00 91.88 85 VAL A O 1
ATOM 677 N N . GLY A 1 86 ? -12.580 2.301 19.604 1.00 90.81 86 GLY A N 1
ATOM 678 C CA . GLY A 1 86 ? -13.458 3.054 20.503 1.00 90.81 86 GLY A CA 1
ATOM 679 C C . GLY A 1 86 ? -14.030 4.345 19.908 1.00 90.81 86 GLY A C 1
ATOM 680 O O . GLY A 1 86 ? -14.460 5.211 20.664 1.00 90.81 86 GLY A O 1
ATOM 681 N N . LEU A 1 87 ? -14.042 4.474 18.579 1.00 89.62 87 LEU A N 1
ATOM 682 C CA . LEU A 1 87 ? -14.558 5.645 17.867 1.00 89.62 87 LEU A CA 1
ATOM 683 C C . LEU A 1 87 ? -15.967 5.396 17.332 1.00 89.62 87 LEU A C 1
ATOM 685 O O . LEU A 1 87 ? -16.347 4.265 17.011 1.00 89.62 87 LEU A O 1
ATOM 689 N N . LYS A 1 88 ? -16.742 6.471 17.192 1.00 87.25 88 LYS A N 1
ATOM 690 C CA . LYS A 1 88 ? -18.028 6.435 16.488 1.00 87.25 88 LYS A CA 1
ATOM 691 C C . LYS A 1 88 ? -17.831 6.717 14.999 1.00 87.25 88 LYS A C 1
ATOM 693 O O . LYS A 1 88 ? -16.983 7.522 14.626 1.00 87.25 88 LYS A O 1
ATOM 698 N N . MET A 1 89 ? -18.630 6.091 14.130 1.00 84.12 89 MET A N 1
ATOM 699 C CA . MET A 1 89 ? -18.506 6.291 12.673 1.00 84.12 89 MET A CA 1
ATOM 700 C C . MET A 1 89 ? -18.798 7.740 12.264 1.00 84.12 89 MET A C 1
ATOM 702 O O . MET A 1 89 ? -18.249 8.230 11.281 1.00 84.12 89 MET A O 1
ATOM 706 N N . GLU A 1 90 ? -19.639 8.435 13.026 1.00 80.00 90 GLU A N 1
ATOM 707 C CA . GLU A 1 90 ? -20.003 9.832 12.800 1.00 80.00 90 GLU A CA 1
ATOM 708 C C . GLU A 1 90 ? -18.824 10.785 13.064 1.00 80.00 90 GLU A C 1
ATOM 710 O O . GLU A 1 90 ? -18.720 11.836 12.436 1.00 80.00 90 GLU A O 1
ATOM 715 N N . GLU A 1 91 ? -17.892 10.395 13.937 1.00 74.75 91 GLU A N 1
ATOM 716 C CA . GLU A 1 91 ? -16.687 11.169 14.274 1.00 74.75 91 GLU A CA 1
ATOM 717 C C . GLU A 1 91 ? -15.597 11.044 13.195 1.00 74.75 91 GLU A C 1
ATOM 719 O O . GLU A 1 91 ? -14.608 11.773 13.216 1.00 74.75 91 GLU A O 1
ATOM 724 N N . MET A 1 92 ? -15.779 10.142 12.225 1.00 72.19 92 MET A N 1
ATOM 725 C CA . MET A 1 92 ? -14.817 9.889 11.149 1.00 72.19 92 MET A CA 1
ATOM 726 C C . MET A 1 92 ? -15.043 10.764 9.907 1.00 72.19 92 MET A C 1
ATOM 728 O O . MET A 1 92 ? -14.223 10.747 8.987 1.00 72.19 92 MET A O 1
ATOM 732 N N . SER A 1 93 ? -16.145 11.521 9.838 1.00 69.00 93 SER A N 1
ATOM 733 C CA . SER A 1 93 ? -16.410 12.402 8.697 1.00 69.00 93 SER A CA 1
ATOM 734 C C . SER A 1 93 ? -15.611 13.705 8.813 1.00 69.00 93 SER A C 1
ATOM 736 O O . SER A 1 93 ? -15.694 14.392 9.827 1.00 69.00 93 SER A O 1
ATOM 738 N N . GLY A 1 94 ? -14.856 14.064 7.769 1.00 67.88 94 GLY A N 1
ATOM 739 C CA . GLY A 1 94 ? -14.167 15.362 7.700 1.00 67.88 94 GLY A CA 1
ATOM 740 C C . GLY A 1 94 ? -12.772 15.416 8.333 1.00 67.88 94 GLY A C 1
ATOM 741 O O . GLY A 1 94 ? -12.391 16.454 8.866 1.00 67.88 94 GLY A O 1
ATOM 742 N N . GLY A 1 95 ? -12.001 14.321 8.269 1.00 71.75 95 GLY A N 1
ATOM 743 C CA . GLY A 1 95 ? -10.604 14.289 8.727 1.00 71.75 95 GLY A CA 1
ATOM 744 C C . GLY A 1 95 ? -9.724 15.428 8.177 1.00 71.75 95 GLY A C 1
ATOM 745 O O . GLY A 1 95 ? -10.003 16.012 7.130 1.00 71.75 95 GLY A O 1
ATOM 746 N N . ASN A 1 96 ? -8.639 15.740 8.890 1.00 86.00 96 ASN A N 1
ATOM 747 C CA . ASN A 1 96 ? -7.712 16.815 8.528 1.00 86.00 96 ASN A CA 1
ATOM 748 C C . ASN A 1 96 ? -7.132 16.597 7.106 1.00 86.00 96 ASN A C 1
ATOM 750 O O . ASN A 1 96 ? -6.553 15.534 6.861 1.00 86.00 96 ASN A O 1
ATOM 754 N N . PRO A 1 97 ? -7.211 17.583 6.184 1.00 88.69 97 PRO A N 1
ATOM 755 C CA . PRO A 1 97 ? -6.618 17.490 4.846 1.00 88.69 97 PRO A CA 1
ATOM 756 C C . PRO A 1 97 ? -5.150 17.046 4.847 1.00 88.69 97 PRO A C 1
ATOM 758 O O . PRO A 1 97 ? -4.735 16.261 3.995 1.00 88.69 97 PRO A O 1
ATOM 761 N N . LEU A 1 98 ? -4.375 17.487 5.842 1.00 92.25 98 LEU A N 1
ATOM 762 C CA . LEU A 1 98 ? -2.976 17.104 6.003 1.00 92.25 98 LEU A CA 1
ATOM 763 C C . LEU A 1 98 ? -2.814 15.599 6.242 1.00 92.25 98 LEU A C 1
ATOM 765 O O . LEU A 1 98 ? -1.886 14.998 5.710 1.00 92.25 98 LEU A O 1
ATOM 769 N N . THR A 1 99 ? -3.724 14.968 6.987 1.00 89.56 99 THR A N 1
ATOM 770 C CA . THR A 1 99 ? -3.699 13.518 7.220 1.00 89.56 99 THR A CA 1
ATOM 771 C C . THR A 1 99 ? -3.863 12.75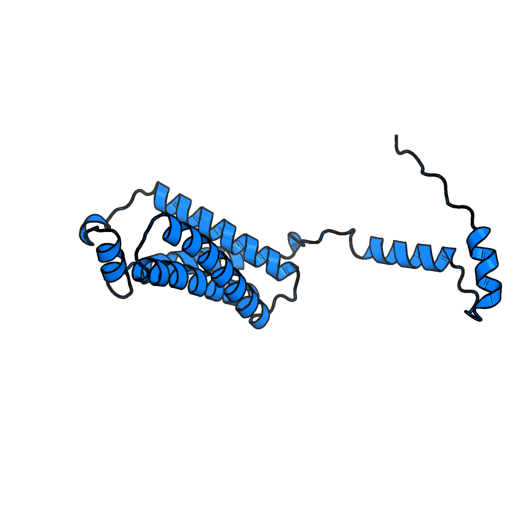1 5.912 1.00 89.56 99 THR A C 1
ATOM 773 O O . THR A 1 99 ? -3.133 11.789 5.679 1.00 89.56 99 THR A O 1
ATOM 776 N N . TYR A 1 100 ? -4.757 13.192 5.023 1.00 89.56 100 TYR A N 1
ATOM 777 C CA . TYR A 1 100 ? -4.941 12.551 3.718 1.00 89.56 100 TYR A CA 1
ATOM 778 C C . TYR A 1 100 ? -3.725 12.727 2.807 1.00 89.56 100 TYR A C 1
ATOM 780 O O . TYR A 1 100 ? -3.321 11.773 2.148 1.00 89.56 100 TYR A O 1
ATOM 788 N N . ILE A 1 101 ? -3.104 13.911 2.810 1.00 93.50 101 ILE A N 1
ATOM 789 C CA . ILE A 1 101 ? -1.873 14.171 2.050 1.00 93.50 101 ILE A CA 1
ATOM 790 C C . ILE A 1 101 ? -0.732 13.288 2.562 1.00 93.50 101 ILE A C 1
ATOM 792 O O . ILE A 1 101 ? -0.074 12.616 1.773 1.00 93.50 101 ILE A O 1
ATOM 796 N N . LEU A 1 102 ? -0.517 13.242 3.879 1.00 94.38 102 LEU A N 1
ATOM 797 C CA . LEU A 1 102 ? 0.521 12.402 4.476 1.00 94.38 102 LEU A CA 1
ATOM 798 C C . LEU A 1 102 ? 0.271 10.914 4.204 1.00 94.38 102 LEU A C 1
ATOM 800 O O . LEU A 1 102 ? 1.215 10.190 3.911 1.00 94.38 102 LEU A O 1
ATOM 804 N N . THR A 1 103 ? -0.990 10.476 4.224 1.00 92.88 103 THR A N 1
ATOM 805 C CA . THR A 1 103 ? -1.367 9.101 3.860 1.00 92.88 103 THR A CA 1
ATOM 806 C C . THR A 1 103 ? -1.063 8.809 2.390 1.00 92.88 103 THR A C 1
ATOM 808 O O . THR A 1 103 ? -0.492 7.772 2.073 1.00 92.88 103 THR A O 1
ATOM 811 N N . ALA A 1 104 ? -1.377 9.732 1.480 1.00 95.19 104 ALA A N 1
ATOM 812 C CA . ALA A 1 104 ? -1.037 9.569 0.070 1.00 95.19 104 ALA A CA 1
ATOM 813 C C . ALA A 1 104 ? 0.483 9.472 -0.140 1.00 95.19 104 ALA A C 1
ATOM 815 O O . ALA A 1 104 ? 0.938 8.658 -0.938 1.00 95.19 104 ALA A O 1
ATOM 816 N N . LEU A 1 105 ? 1.273 10.252 0.607 1.00 97.44 105 LEU A N 1
ATOM 817 C CA . LEU A 1 105 ? 2.735 10.197 0.552 1.00 97.44 105 LEU A CA 1
ATOM 818 C C . LEU A 1 105 ? 3.294 8.875 1.094 1.00 97.44 105 LEU A C 1
ATOM 820 O O . LEU A 1 105 ? 4.204 8.318 0.485 1.00 97.44 105 LEU A O 1
ATOM 824 N N . THR A 1 106 ? 2.762 8.340 2.197 1.00 96.25 106 THR A N 1
ATOM 825 C CA . THR A 1 106 ? 3.220 7.039 2.713 1.00 96.25 106 THR A CA 1
ATOM 826 C C . THR A 1 106 ? 2.869 5.898 1.765 1.00 96.25 106 THR A C 1
ATOM 828 O O . THR A 1 106 ? 3.706 5.024 1.533 1.00 96.25 106 THR A O 1
ATOM 831 N N . VAL A 1 107 ? 1.678 5.932 1.157 1.00 97.38 107 VAL A N 1
ATOM 832 C CA . VAL A 1 107 ? 1.288 4.985 0.104 1.00 97.38 107 VAL A CA 1
ATOM 833 C C . VAL A 1 107 ? 2.220 5.112 -1.100 1.00 97.38 107 VAL A C 1
ATOM 835 O O . VAL A 1 107 ? 2.744 4.100 -1.556 1.00 97.38 107 VAL A O 1
ATOM 838 N N . LEU A 1 108 ? 2.485 6.334 -1.574 1.00 98.12 108 LEU A N 1
ATOM 839 C CA . LEU A 1 108 ? 3.377 6.584 -2.707 1.00 98.12 108 LEU A CA 1
ATOM 840 C C . LEU A 1 108 ? 4.770 5.995 -2.468 1.00 98.12 108 LEU A C 1
ATOM 842 O O . LEU A 1 108 ? 5.306 5.321 -3.342 1.00 98.12 108 LEU A O 1
ATOM 846 N N . VAL A 1 109 ? 5.342 6.205 -1.279 1.00 98.00 109 VAL A N 1
ATOM 847 C CA . VAL A 1 109 ? 6.644 5.629 -0.911 1.00 98.00 109 VAL A CA 1
ATOM 848 C C . VAL A 1 109 ? 6.590 4.101 -0.927 1.00 98.00 109 VAL A C 1
ATOM 850 O O . VAL A 1 109 ? 7.483 3.470 -1.489 1.00 98.00 109 VAL A O 1
ATOM 853 N N . GLY A 1 110 ? 5.542 3.492 -0.363 1.00 97.38 110 GLY A N 1
ATOM 854 C CA . GLY A 1 110 ? 5.373 2.037 -0.368 1.00 97.38 110 GLY A CA 1
ATOM 855 C C . GLY A 1 110 ? 5.271 1.450 -1.780 1.00 97.38 110 GLY A C 1
ATOM 856 O O . GLY A 1 110 ? 5.957 0.479 -2.098 1.00 97.38 110 GLY A O 1
ATOM 857 N N . VAL A 1 111 ? 4.460 2.064 -2.644 1.00 97.94 111 VAL A N 1
ATOM 858 C CA . VAL A 1 111 ? 4.289 1.657 -4.047 1.00 97.94 111 VAL A CA 1
ATOM 859 C C . VAL A 1 111 ? 5.576 1.869 -4.846 1.00 97.94 111 VAL A C 1
ATOM 861 O O . VAL A 1 111 ? 5.943 1.016 -5.649 1.00 97.94 111 VAL A O 1
ATOM 864 N N . TRP A 1 112 ? 6.298 2.965 -4.611 1.00 97.19 112 TRP A N 1
ATOM 865 C CA . TRP A 1 112 ? 7.575 3.226 -5.273 1.00 97.19 112 TRP A CA 1
ATOM 866 C C . TRP A 1 112 ? 8.655 2.214 -4.875 1.00 97.19 112 TRP A C 1
ATOM 868 O O . TRP A 1 112 ? 9.372 1.718 -5.740 1.00 97.19 112 TRP A O 1
ATOM 878 N N . ILE A 1 113 ? 8.729 1.830 -3.596 1.00 96.31 113 ILE A N 1
ATOM 879 C CA . ILE A 1 113 ? 9.614 0.745 -3.144 1.00 96.31 113 ILE A CA 1
ATOM 880 C C . ILE A 1 113 ? 9.226 -0.580 -3.810 1.00 96.31 113 ILE A C 1
ATOM 882 O O . ILE A 1 113 ? 10.104 -1.319 -4.242 1.00 96.31 113 ILE A O 1
ATOM 886 N N . LEU A 1 114 ? 7.931 -0.880 -3.939 1.00 96.44 114 LEU A N 1
ATOM 887 C CA . LEU A 1 114 ? 7.489 -2.073 -4.662 1.00 96.44 114 LEU A CA 1
ATOM 888 C C . LEU A 1 114 ? 7.905 -2.033 -6.142 1.00 96.44 114 LEU A C 1
ATOM 890 O O . LEU A 1 114 ? 8.380 -3.039 -6.661 1.00 96.44 114 LEU A O 1
ATOM 894 N N . ALA A 1 115 ? 7.793 -0.878 -6.802 1.00 95.94 115 ALA A N 1
ATOM 895 C CA . ALA A 1 115 ? 8.265 -0.699 -8.173 1.00 95.94 115 ALA A CA 1
ATOM 896 C C . ALA A 1 115 ? 9.785 -0.907 -8.284 1.00 95.94 115 ALA A C 1
ATOM 898 O O . ALA A 1 115 ? 10.236 -1.593 -9.193 1.00 95.94 115 ALA A O 1
ATOM 899 N N . LEU A 1 116 ? 10.567 -0.401 -7.324 1.00 94.25 116 LEU A N 1
ATOM 900 C CA . LEU A 1 116 ? 12.011 -0.653 -7.241 1.00 94.25 116 LEU A CA 1
ATOM 901 C C . LEU A 1 116 ? 12.349 -2.133 -7.050 1.00 94.25 116 LEU A C 1
ATOM 903 O O . LEU A 1 116 ? 13.347 -2.599 -7.582 1.00 94.25 116 LEU A O 1
ATOM 907 N N . LEU A 1 117 ? 11.551 -2.883 -6.288 1.00 93.62 117 LEU A N 1
ATOM 908 C CA . LEU A 1 117 ? 11.757 -4.326 -6.154 1.00 93.62 117 LEU A CA 1
ATOM 909 C C . LEU A 1 117 ? 11.461 -5.063 -7.460 1.00 93.62 117 LEU A C 1
ATOM 911 O O . LEU A 1 117 ? 12.121 -6.057 -7.748 1.00 93.62 117 LEU A O 1
ATOM 915 N N . LEU A 1 118 ? 10.505 -4.573 -8.253 1.00 92.88 118 LEU A N 1
ATOM 916 C CA . LEU A 1 118 ? 10.189 -5.166 -9.548 1.00 92.88 118 LEU A CA 1
ATOM 917 C C . LEU A 1 118 ? 11.297 -4.951 -10.579 1.00 92.88 118 LEU A C 1
ATOM 919 O O . LEU A 1 118 ? 11.495 -5.853 -11.382 1.00 92.88 118 LEU A O 1
ATOM 923 N N . THR A 1 119 ? 12.082 -3.866 -10.503 1.00 90.94 119 THR A N 1
ATOM 924 C CA . THR A 1 119 ? 13.257 -3.669 -11.384 1.00 90.94 119 THR A CA 1
ATOM 925 C C . THR A 1 119 ? 14.418 -4.618 -11.081 1.00 90.94 119 THR A C 1
ATOM 927 O O . THR A 1 119 ? 15.345 -4.739 -11.874 1.00 90.94 119 THR A O 1
ATOM 930 N N . LEU A 1 120 ? 14.372 -5.336 -9.951 1.00 89.12 120 LEU A N 1
ATOM 931 C CA . LEU A 1 120 ? 15.298 -6.440 -9.658 1.00 89.12 120 LEU A CA 1
ATOM 932 C C . LEU A 1 120 ? 14.889 -7.751 -10.345 1.00 89.12 120 LEU A C 1
ATOM 934 O O . LEU A 1 120 ? 15.582 -8.762 -10.225 1.00 89.12 120 LEU A O 1
ATOM 938 N N . THR A 1 121 ? 13.726 -7.758 -10.988 1.00 86.75 121 THR A N 1
ATOM 939 C CA . THR A 1 121 ? 13.085 -8.922 -11.597 1.00 86.75 121 THR A CA 1
ATOM 940 C C . THR A 1 121 ? 12.544 -8.554 -12.976 1.00 86.75 121 THR A C 1
ATOM 942 O O . THR A 1 121 ? 12.702 -7.427 -13.432 1.00 86.75 121 THR A O 1
ATOM 945 N N . ASP A 1 122 ? 11.872 -9.488 -13.644 1.00 77.94 122 ASP A N 1
ATOM 946 C CA . ASP A 1 122 ? 11.113 -9.142 -14.841 1.00 77.94 122 ASP A CA 1
ATOM 947 C C . ASP A 1 122 ? 9.797 -8.450 -14.451 1.00 77.94 122 ASP A C 1
ATOM 949 O O . ASP A 1 122 ? 9.026 -8.970 -13.637 1.00 77.94 122 ASP A O 1
ATOM 953 N N . SER A 1 123 ? 9.502 -7.308 -15.077 1.00 74.62 123 SER A N 1
ATOM 954 C CA . SER A 1 123 ? 8.235 -6.577 -14.921 1.00 74.62 123 SER A CA 1
ATOM 955 C C . SER A 1 123 ? 7.072 -7.350 -15.547 1.00 74.62 123 SER A C 1
ATOM 957 O O . SER A 1 123 ? 6.658 -7.105 -16.679 1.00 74.62 123 SER A O 1
ATOM 959 N N . ARG A 1 124 ? 6.569 -8.344 -14.812 1.00 89.62 124 ARG A N 1
ATOM 960 C CA . ARG A 1 124 ? 5.423 -9.174 -15.187 1.00 89.62 124 ARG A CA 1
ATOM 961 C C . ARG A 1 124 ? 4.405 -9.223 -14.058 1.00 89.62 124 ARG A C 1
ATOM 963 O O . ARG A 1 124 ? 4.732 -9.121 -12.875 1.00 89.62 124 ARG A O 1
ATOM 970 N N . MET A 1 125 ? 3.153 -9.450 -14.431 1.00 93.06 125 MET A N 1
ATOM 971 C CA . MET A 1 125 ? 2.025 -9.450 -13.501 1.00 93.06 125 MET A CA 1
ATOM 972 C C . MET A 1 125 ? 2.123 -10.544 -12.422 1.00 93.06 125 MET A C 1
ATOM 974 O O . MET A 1 125 ? 1.701 -10.324 -11.288 1.00 93.06 125 MET A O 1
ATOM 978 N N . ASP A 1 126 ? 2.700 -11.706 -12.744 1.00 94.25 126 ASP A N 1
ATOM 979 C CA . ASP A 1 126 ? 2.952 -12.799 -11.796 1.00 94.25 126 ASP A CA 1
ATOM 980 C C . ASP A 1 126 ? 3.992 -12.406 -10.736 1.00 94.25 126 ASP A C 1
ATOM 982 O O . ASP A 1 126 ? 3.732 -12.554 -9.541 1.00 94.25 126 ASP A O 1
ATOM 986 N N . TYR A 1 127 ? 5.125 -11.824 -11.137 1.00 94.38 127 TYR A N 1
ATOM 987 C CA . TYR A 1 127 ? 6.109 -11.284 -10.191 1.00 94.38 127 TYR A CA 1
ATOM 988 C C . TYR A 1 127 ? 5.535 -10.143 -9.346 1.00 94.38 127 TYR A C 1
ATOM 990 O O . TYR A 1 127 ? 5.734 -10.129 -8.130 1.00 94.38 127 TYR A O 1
ATOM 998 N N . GLY A 1 128 ? 4.744 -9.253 -9.953 1.00 96.19 128 GLY A N 1
ATOM 999 C CA . GLY A 1 128 ? 3.989 -8.211 -9.255 1.00 96.19 128 GLY A CA 1
ATOM 1000 C C . GLY A 1 128 ? 3.105 -8.764 -8.136 1.00 96.19 128 GLY A C 1
ATOM 1001 O O . GLY A 1 128 ? 3.160 -8.284 -7.002 1.00 96.19 128 GLY A O 1
ATOM 1002 N N . LEU A 1 129 ? 2.345 -9.824 -8.423 1.00 97.19 129 LEU A N 1
ATOM 1003 C CA . LEU A 1 129 ? 1.524 -10.525 -7.436 1.00 97.19 129 LEU A CA 1
ATOM 1004 C C . LEU A 1 129 ? 2.369 -11.109 -6.295 1.00 97.19 129 LEU A C 1
ATOM 1006 O O . LEU A 1 129 ? 2.054 -10.881 -5.125 1.00 97.19 129 LEU A O 1
ATOM 1010 N N . TYR A 1 130 ? 3.427 -11.863 -6.614 1.00 96.81 130 TYR A N 1
ATOM 1011 C CA . TYR A 1 130 ? 4.248 -12.537 -5.603 1.00 96.81 130 TYR A CA 1
ATOM 1012 C C . TYR A 1 130 ? 5.002 -11.550 -4.711 1.00 96.81 130 TYR A C 1
ATOM 1014 O O . TYR A 1 130 ? 4.955 -11.673 -3.487 1.00 96.81 130 TYR A O 1
ATOM 1022 N N . ILE A 1 131 ? 5.669 -10.557 -5.300 1.00 96.62 131 ILE A N 1
ATOM 1023 C CA . ILE A 1 131 ? 6.446 -9.562 -4.553 1.00 96.62 131 ILE A CA 1
ATOM 1024 C C . ILE A 1 131 ? 5.506 -8.668 -3.743 1.00 96.62 131 ILE A C 1
ATOM 1026 O O . ILE A 1 131 ? 5.769 -8.425 -2.565 1.00 96.62 131 ILE A O 1
ATOM 1030 N N . GLY A 1 132 ? 4.374 -8.251 -4.322 1.00 97.75 132 GLY A N 1
ATOM 1031 C CA . GLY A 1 132 ? 3.339 -7.501 -3.612 1.00 97.75 132 GLY A CA 1
ATOM 1032 C C . GLY A 1 132 ? 2.791 -8.268 -2.405 1.00 97.75 132 GLY A C 1
ATOM 1033 O O . GLY A 1 132 ? 2.724 -7.723 -1.303 1.00 97.75 132 GLY A O 1
ATOM 1034 N N . LEU A 1 133 ? 2.474 -9.557 -2.565 1.00 98.44 133 LEU A N 1
ATOM 1035 C CA . LEU A 1 133 ? 2.018 -10.406 -1.462 1.00 98.44 133 LEU A CA 1
ATOM 1036 C C . LEU A 1 133 ? 3.080 -10.528 -0.361 1.00 98.44 133 LEU A C 1
ATOM 1038 O O . LEU A 1 133 ? 2.769 -10.323 0.812 1.00 98.44 133 LEU A O 1
ATOM 1042 N N . LEU A 1 134 ? 4.327 -10.845 -0.721 1.00 98.06 134 LEU A N 1
ATOM 1043 C CA . LEU A 1 134 ? 5.416 -11.008 0.245 1.00 98.06 134 LEU A CA 1
ATOM 1044 C C . LEU A 1 134 ? 5.694 -9.710 1.008 1.00 98.06 134 LEU A C 1
ATOM 1046 O O . LEU A 1 134 ? 5.829 -9.737 2.233 1.00 98.06 134 LEU A O 1
ATOM 1050 N N . LEU A 1 135 ? 5.728 -8.575 0.307 1.00 97.88 135 LEU A N 1
ATOM 1051 C CA . LEU A 1 135 ? 5.931 -7.267 0.921 1.00 97.88 135 LEU A CA 1
ATOM 1052 C C . LEU A 1 135 ? 4.763 -6.903 1.844 1.00 97.88 135 LEU A C 1
ATOM 1054 O O . LEU A 1 135 ? 4.985 -6.475 2.977 1.00 97.88 135 LEU A O 1
ATOM 1058 N N . GLY A 1 136 ? 3.525 -7.145 1.410 1.00 98.00 136 GLY A N 1
ATOM 1059 C CA . GLY A 1 136 ? 2.334 -6.925 2.224 1.00 98.00 136 GLY A CA 1
ATOM 1060 C C . GLY A 1 136 ? 2.316 -7.772 3.497 1.00 98.00 136 GLY A C 1
ATOM 1061 O O . GLY A 1 136 ? 1.995 -7.261 4.573 1.00 98.00 136 GLY A O 1
ATOM 1062 N N . VAL A 1 137 ? 2.723 -9.041 3.409 1.00 98.38 137 VAL A N 1
ATOM 1063 C CA . VAL A 1 137 ? 2.873 -9.930 4.573 1.00 98.38 137 VAL A CA 1
ATOM 1064 C C . VAL A 1 137 ? 3.984 -9.433 5.498 1.00 98.38 137 VAL A C 1
ATOM 1066 O O . VAL A 1 137 ? 3.779 -9.375 6.710 1.00 98.38 137 VAL A O 1
ATOM 1069 N N . ALA A 1 138 ? 5.132 -9.022 4.955 1.00 97.88 138 ALA A N 1
ATOM 1070 C CA . ALA A 1 138 ? 6.251 -8.515 5.745 1.00 97.88 138 ALA A CA 1
ATOM 1071 C C . ALA A 1 138 ? 5.881 -7.239 6.522 1.00 97.88 138 ALA A C 1
ATOM 1073 O O . ALA A 1 138 ? 6.125 -7.156 7.729 1.00 97.88 138 ALA A O 1
ATOM 1074 N N . VAL A 1 139 ? 5.240 -6.270 5.858 1.00 97.31 139 VAL A N 1
ATOM 1075 C CA . VAL A 1 139 ? 4.743 -5.036 6.492 1.00 97.31 139 VAL A CA 1
ATOM 1076 C C . VAL A 1 139 ? 3.703 -5.365 7.562 1.00 97.31 139 VAL A C 1
ATOM 1078 O O . VAL A 1 139 ? 3.796 -4.874 8.687 1.00 97.31 139 VAL A O 1
ATOM 1081 N N . SER A 1 140 ? 2.765 -6.263 7.259 1.00 97.12 140 SER A N 1
ATOM 1082 C CA . SER A 1 140 ? 1.737 -6.689 8.212 1.00 97.12 140 SER A CA 1
ATOM 1083 C C . SER A 1 140 ? 2.329 -7.366 9.444 1.00 97.12 140 SER A C 1
ATOM 1085 O O . SER A 1 140 ? 1.910 -7.072 10.558 1.00 97.12 140 SER A O 1
ATOM 1087 N N . ALA A 1 141 ? 3.344 -8.216 9.283 1.00 96.62 141 ALA A N 1
ATOM 1088 C CA . ALA A 1 141 ? 4.028 -8.851 10.406 1.00 96.62 141 ALA A CA 1
ATOM 1089 C C . ALA A 1 141 ? 4.711 -7.819 11.322 1.00 96.62 141 ALA A C 1
ATOM 1091 O O . ALA A 1 141 ? 4.653 -7.946 12.546 1.00 96.62 141 ALA A O 1
ATOM 1092 N N . LYS A 1 142 ? 5.314 -6.766 10.750 1.00 96.44 142 LYS A N 1
ATOM 1093 C CA . LYS A 1 142 ? 5.912 -5.669 11.530 1.00 96.44 142 LYS A CA 1
ATOM 1094 C C . LYS A 1 142 ? 4.870 -4.854 12.291 1.00 96.44 142 LYS A C 1
ATOM 1096 O O . LYS A 1 142 ? 5.096 -4.546 13.456 1.00 96.44 142 LYS A O 1
ATOM 1101 N N . ILE A 1 143 ? 3.721 -4.572 11.682 1.00 95.12 143 ILE A N 1
ATOM 1102 C CA . ILE A 1 143 ? 2.594 -3.932 12.378 1.00 95.12 143 ILE A CA 1
ATOM 1103 C C . ILE A 1 143 ? 2.069 -4.839 13.499 1.00 95.12 143 ILE A C 1
ATOM 1105 O O . ILE A 1 143 ? 1.817 -4.370 14.606 1.00 95.12 143 ILE A O 1
ATOM 1109 N N . GLY A 1 144 ? 1.965 -6.145 13.244 1.00 94.62 144 GLY A N 1
ATOM 1110 C CA . GLY A 1 144 ? 1.537 -7.129 14.238 1.00 94.62 144 GLY A CA 1
ATOM 1111 C C . GLY A 1 144 ? 2.436 -7.157 15.469 1.00 94.62 144 GLY A C 1
ATOM 1112 O O . GLY A 1 144 ? 1.934 -7.212 16.586 1.00 94.62 144 GLY A O 1
ATOM 1113 N N . MET A 1 145 ? 3.753 -7.037 15.282 1.00 94.00 145 MET A N 1
ATOM 1114 C CA . MET A 1 145 ? 4.698 -6.906 16.392 1.00 94.00 145 MET A CA 1
ATOM 1115 C C . MET A 1 145 ? 4.367 -5.697 17.278 1.00 94.00 145 MET A C 1
ATOM 1117 O O . MET A 1 145 ? 4.300 -5.851 18.494 1.00 94.00 145 MET A O 1
ATOM 1121 N N . ASN A 1 146 ? 4.105 -4.526 16.688 1.00 93.44 146 ASN A N 1
ATOM 1122 C CA . ASN A 1 146 ? 3.720 -3.336 17.455 1.00 93.44 146 ASN A CA 1
ATOM 1123 C C . ASN A 1 146 ? 2.404 -3.562 18.212 1.00 93.44 146 ASN A C 1
ATOM 1125 O O . ASN A 1 146 ? 2.324 -3.273 19.400 1.00 93.44 146 ASN A O 1
ATOM 1129 N N . TYR A 1 147 ? 1.408 -4.176 17.569 1.00 93.19 147 TYR A N 1
ATOM 1130 C CA . TYR A 1 147 ? 0.109 -4.447 18.194 1.00 93.19 147 TYR A CA 1
ATOM 1131 C C . TYR A 1 147 ? 0.204 -5.405 19.384 1.00 93.19 147 TYR A C 1
ATOM 1133 O O . TYR A 1 147 ? -0.553 -5.256 20.342 1.00 93.19 147 TYR A O 1
ATOM 1141 N N . LEU A 1 148 ? 1.130 -6.369 19.344 1.00 91.25 148 LEU A N 1
ATOM 1142 C CA . LEU A 1 148 ? 1.398 -7.256 20.477 1.00 91.25 148 LEU A CA 1
ATOM 1143 C C . LEU A 1 148 ? 1.952 -6.481 21.679 1.00 91.25 148 LEU A C 1
ATOM 1145 O O . LEU A 1 148 ? 1.544 -6.747 22.807 1.00 91.25 148 LEU A O 1
ATOM 1149 N N . PHE A 1 149 ? 2.844 -5.513 21.452 1.00 93.31 149 PHE A N 1
ATOM 1150 C CA . PHE A 1 149 ? 3.392 -4.670 22.521 1.00 93.31 149 PHE A CA 1
ATOM 1151 C C . PHE A 1 149 ? 2.387 -3.638 23.044 1.00 93.31 149 PHE A C 1
ATOM 1153 O O . PHE A 1 149 ? 2.380 -3.336 24.234 1.00 93.31 149 PHE A O 1
ATOM 1160 N N . GLU A 1 150 ? 1.522 -3.127 22.172 1.00 92.25 150 GLU A N 1
ATOM 1161 C CA . GLU A 1 150 ? 0.479 -2.148 22.503 1.00 92.25 150 GLU A CA 1
ATOM 1162 C C . GLU A 1 150 ? -0.798 -2.804 23.065 1.00 92.25 150 GLU A C 1
ATOM 1164 O O . GLU A 1 150 ? -1.735 -2.110 23.455 1.00 92.25 150 GLU A O 1
ATOM 1169 N N . ASN A 1 151 ? -0.834 -4.142 23.143 1.00 90.38 151 ASN A N 1
ATOM 1170 C CA . ASN A 1 151 ? -1.976 -4.943 23.594 1.00 90.38 151 ASN A CA 1
ATOM 1171 C C . ASN A 1 151 ? -3.278 -4.628 22.827 1.00 90.38 151 ASN A C 1
ATOM 1173 O O . ASN A 1 151 ? -4.377 -4.586 23.390 1.00 90.38 151 ASN A O 1
ATOM 1177 N N . HIS A 1 152 ? -3.151 -4.392 21.521 1.00 92.88 152 HIS A N 1
ATOM 1178 C CA . HIS A 1 152 ? -4.289 -4.205 20.630 1.00 92.88 152 HIS A CA 1
ATOM 1179 C C . HIS A 1 152 ? -4.989 -5.533 20.324 1.00 92.88 152 HIS A C 1
ATOM 1181 O O . HIS A 1 152 ? -4.406 -6.617 20.389 1.00 92.88 152 HIS A O 1
ATOM 1187 N N . SER A 1 153 ? -6.272 -5.464 19.962 1.00 93.88 153 SER A N 1
ATOM 1188 C CA . SER A 1 153 ? -7.053 -6.668 19.693 1.00 93.88 153 SER A CA 1
ATOM 1189 C C . SER A 1 153 ? -6.606 -7.371 18.407 1.00 93.88 153 SER A C 1
ATOM 1191 O O . SER A 1 153 ? -6.267 -6.745 17.399 1.00 93.88 153 SER A O 1
ATOM 1193 N N . PHE A 1 154 ? -6.691 -8.703 18.400 1.00 93.31 154 PHE A N 1
ATOM 1194 C CA . PHE A 1 154 ? -6.386 -9.500 17.209 1.00 93.31 154 PHE A CA 1
ATOM 1195 C C . PHE A 1 154 ? -7.312 -9.170 16.024 1.00 93.31 154 PHE A C 1
ATOM 1197 O O . PHE A 1 154 ? -6.897 -9.211 14.869 1.00 93.31 154 PHE A O 1
ATOM 1204 N N . ALA A 1 155 ? -8.558 -8.772 16.299 1.00 94.75 155 ALA A N 1
ATOM 1205 C CA . ALA A 1 155 ? -9.483 -8.314 15.266 1.00 94.75 155 ALA A CA 1
ATOM 1206 C C . ALA A 1 155 ? -8.994 -7.025 14.585 1.00 94.75 155 ALA A C 1
ATOM 1208 O O . ALA A 1 155 ? -9.049 -6.932 13.360 1.00 94.75 155 ALA A O 1
ATOM 1209 N N . LEU A 1 156 ? -8.481 -6.055 15.355 1.00 95.75 156 LEU A N 1
ATOM 1210 C CA . LEU A 1 156 ? -7.896 -4.835 14.796 1.00 95.75 156 LEU A CA 1
ATOM 1211 C C . LEU A 1 156 ? -6.667 -5.168 13.945 1.00 95.75 156 LEU A C 1
ATOM 1213 O O . LEU A 1 156 ? -6.530 -4.643 12.842 1.00 95.75 156 LEU A O 1
ATOM 1217 N N . PHE A 1 157 ? -5.823 -6.093 14.416 1.00 96.44 157 PHE A N 1
ATOM 1218 C CA . PHE A 1 157 ? -4.679 -6.581 13.646 1.00 96.44 157 PHE A CA 1
ATOM 1219 C C . PHE A 1 157 ? -5.099 -7.139 12.284 1.00 96.44 157 PHE A C 1
ATOM 1221 O O . PHE A 1 157 ? -4.542 -6.722 11.275 1.00 96.44 157 PHE A O 1
ATOM 1228 N N . LEU A 1 158 ? -6.089 -8.035 12.226 1.00 96.62 158 LEU A N 1
ATOM 1229 C CA . LEU A 1 158 ? -6.524 -8.644 10.964 1.00 96.62 158 LEU A CA 1
ATOM 1230 C C . LEU A 1 158 ? -7.075 -7.618 9.967 1.00 96.62 158 LEU A C 1
ATOM 1232 O O . LEU A 1 158 ? -6.797 -7.725 8.773 1.00 96.62 158 LEU A O 1
ATOM 1236 N N . ILE A 1 159 ? -7.820 -6.616 10.443 1.00 97.50 159 ILE A N 1
ATOM 1237 C CA . ILE A 1 159 ? -8.341 -5.543 9.585 1.00 97.50 159 ILE A CA 1
ATOM 1238 C C . ILE A 1 159 ? -7.184 -4.730 8.995 1.00 97.50 159 ILE A C 1
ATOM 1240 O O . ILE A 1 159 ? -7.160 -4.486 7.786 1.00 97.50 159 ILE A O 1
ATOM 1244 N N . THR A 1 160 ? -6.215 -4.346 9.832 1.00 96.69 160 THR A N 1
ATOM 1245 C CA . THR A 1 160 ? -5.055 -3.551 9.417 1.00 96.69 160 THR A CA 1
ATOM 1246 C C . THR A 1 160 ? -4.116 -4.351 8.511 1.00 96.69 160 THR A C 1
ATOM 1248 O O . THR A 1 160 ? -3.706 -3.859 7.463 1.00 96.69 160 THR A O 1
ATOM 1251 N N . ALA A 1 161 ? -3.789 -5.592 8.870 1.00 97.50 161 ALA A N 1
ATOM 1252 C CA . ALA A 1 161 ? -2.940 -6.482 8.080 1.00 97.50 161 ALA A CA 1
ATOM 1253 C C . ALA A 1 161 ? -3.572 -6.797 6.719 1.00 97.50 161 ALA A C 1
ATOM 1255 O O . ALA A 1 161 ? -2.915 -6.687 5.685 1.00 97.50 161 ALA A O 1
ATOM 1256 N N . GLY A 1 162 ? -4.870 -7.117 6.702 1.00 97.75 162 GLY A N 1
ATOM 1257 C CA . GLY A 1 162 ? -5.612 -7.382 5.472 1.00 97.75 162 GLY A CA 1
ATOM 1258 C C . GLY A 1 162 ? -5.556 -6.210 4.493 1.00 97.75 162 GLY A C 1
ATOM 1259 O O . GLY A 1 162 ? -5.273 -6.423 3.316 1.00 97.75 162 GLY A O 1
ATOM 1260 N N . TYR A 1 163 ? -5.725 -4.977 4.983 1.00 98.12 163 TYR A N 1
ATOM 1261 C CA . TYR A 1 163 ? -5.600 -3.771 4.161 1.00 98.12 163 TYR A CA 1
ATOM 1262 C C . TYR A 1 163 ? -4.226 -3.667 3.484 1.00 98.12 163 TYR A C 1
ATOM 1264 O O . TYR A 1 163 ? -4.155 -3.445 2.277 1.00 98.12 163 TYR A O 1
ATOM 1272 N N . HIS A 1 164 ? -3.137 -3.868 4.233 1.00 97.94 164 HIS A N 1
ATOM 1273 C CA . HIS A 1 164 ? -1.785 -3.764 3.679 1.00 97.94 164 HIS A CA 1
ATOM 1274 C C . HIS A 1 164 ? -1.500 -4.886 2.679 1.00 97.94 164 HIS A C 1
ATOM 1276 O O . HIS A 1 164 ? -0.987 -4.618 1.597 1.00 97.94 164 HIS A O 1
ATOM 1282 N N . ILE A 1 165 ? -1.872 -6.130 2.995 1.00 98.56 165 ILE A N 1
ATOM 1283 C CA . ILE A 1 165 ? -1.680 -7.268 2.087 1.00 98.56 165 ILE A CA 1
ATOM 1284 C C . ILE A 1 165 ? -2.421 -7.036 0.769 1.00 98.56 165 ILE A C 1
ATOM 1286 O O . ILE A 1 165 ? -1.815 -7.123 -0.297 1.00 98.56 165 ILE A O 1
ATOM 1290 N N . VAL A 1 166 ? -3.711 -6.696 0.829 1.00 98.50 166 VAL A N 1
ATOM 1291 C CA . VAL A 1 166 ? -4.518 -6.454 -0.374 1.00 98.50 166 VAL A CA 1
ATOM 1292 C C . VAL A 1 166 ? -4.011 -5.228 -1.139 1.00 98.50 166 VAL A C 1
ATOM 1294 O O . VAL A 1 166 ? -3.907 -5.282 -2.362 1.00 98.50 166 VAL A O 1
ATOM 1297 N N . GLY A 1 167 ? -3.634 -4.151 -0.444 1.00 98.31 167 GLY A N 1
ATOM 1298 C CA . GLY A 1 167 ? -3.099 -2.935 -1.062 1.00 98.31 167 GLY A CA 1
ATOM 1299 C C . GLY A 1 167 ? -1.800 -3.175 -1.833 1.00 98.31 167 GLY A C 1
ATOM 1300 O O . GLY A 1 167 ? -1.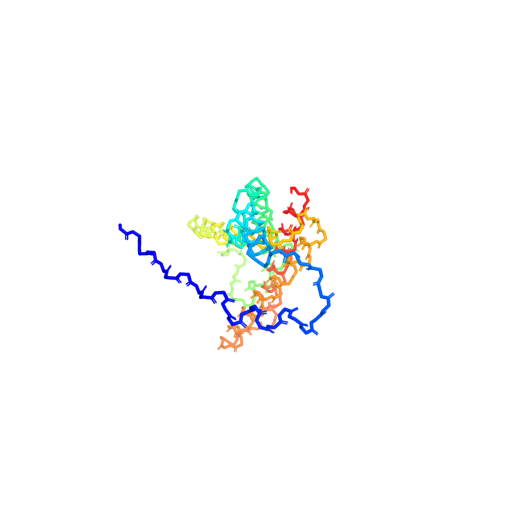680 -2.748 -2.984 1.00 98.31 167 GLY A O 1
ATOM 1301 N N . PHE A 1 168 ? -0.852 -3.915 -1.251 1.00 98.44 168 PHE A N 1
ATOM 1302 C CA . PHE A 1 168 ? 0.393 -4.266 -1.937 1.00 98.44 168 PHE A CA 1
ATOM 1303 C C . PHE A 1 168 ? 0.181 -5.273 -3.072 1.00 98.44 168 PHE A C 1
ATOM 1305 O O . PHE A 1 168 ? 0.836 -5.148 -4.103 1.00 98.44 168 PHE A O 1
ATOM 1312 N N . VAL A 1 169 ? -0.756 -6.218 -2.943 1.00 98.56 169 VAL A N 1
ATOM 1313 C CA . VAL A 1 169 ? -1.131 -7.125 -4.043 1.00 98.56 169 VAL A CA 1
ATOM 1314 C C . VAL A 1 169 ? -1.723 -6.353 -5.222 1.00 98.56 169 VAL A C 1
ATOM 1316 O O . VAL A 1 169 ? -1.278 -6.539 -6.351 1.00 98.56 169 VAL A O 1
ATOM 1319 N N . ILE A 1 170 ? -2.685 -5.457 -4.980 1.00 98.44 170 ILE A N 1
ATOM 1320 C CA . ILE A 1 170 ? -3.290 -4.632 -6.038 1.00 98.44 170 ILE A CA 1
ATOM 1321 C C . ILE A 1 170 ? -2.227 -3.752 -6.695 1.00 98.44 170 ILE A C 1
ATOM 1323 O O . ILE A 1 170 ? -2.148 -3.694 -7.920 1.00 98.44 170 ILE A O 1
ATOM 1327 N N . SER A 1 171 ? -1.378 -3.110 -5.892 1.00 98.38 171 SER A N 1
ATOM 1328 C CA . SER A 1 171 ? -0.288 -2.277 -6.404 1.00 98.38 171 SER A CA 1
ATOM 1329 C C . SER A 1 171 ? 0.694 -3.084 -7.251 1.00 98.38 171 SER A C 1
ATOM 1331 O O . SER A 1 171 ? 1.054 -2.647 -8.337 1.00 98.38 171 SER A O 1
ATOM 1333 N N . GLY A 1 172 ? 1.085 -4.278 -6.803 1.00 97.62 172 GLY A N 1
ATOM 1334 C CA . GLY A 1 172 ? 1.982 -5.161 -7.546 1.00 97.62 172 GLY A CA 1
ATOM 1335 C C . GLY A 1 172 ? 1.385 -5.636 -8.865 1.00 97.62 172 GLY A C 1
ATOM 1336 O O . GLY A 1 172 ? 2.081 -5.642 -9.875 1.00 97.62 172 GLY A O 1
ATOM 1337 N N . LEU A 1 173 ? 0.091 -5.960 -8.889 1.00 97.88 173 LEU A N 1
ATOM 1338 C CA . LEU A 1 173 ? -0.618 -6.307 -10.123 1.00 97.88 173 LEU A CA 1
ATOM 1339 C C . LEU A 1 173 ? -0.654 -5.139 -11.114 1.00 97.88 173 LEU A C 1
ATOM 1341 O O . LEU A 1 173 ? -0.412 -5.355 -12.296 1.00 97.88 173 LEU A O 1
ATOM 1345 N N . ILE A 1 174 ? -0.922 -3.915 -10.646 1.00 97.62 174 ILE A N 1
ATOM 1346 C CA . ILE A 1 174 ? -0.920 -2.712 -11.495 1.00 97.62 174 ILE A CA 1
ATOM 1347 C C . ILE A 1 174 ? 0.479 -2.462 -12.060 1.00 97.62 174 ILE A C 1
ATOM 1349 O O . ILE A 1 174 ? 0.623 -2.260 -13.260 1.00 97.62 174 ILE A O 1
ATOM 1353 N N . LEU A 1 175 ? 1.506 -2.506 -11.208 1.00 96.81 175 LEU A N 1
ATOM 1354 C CA . LEU A 1 175 ? 2.891 -2.279 -11.613 1.00 96.81 175 LEU A CA 1
ATOM 1355 C C . LEU A 1 175 ? 3.395 -3.352 -12.584 1.00 96.81 175 LEU A C 1
ATOM 1357 O O . LEU A 1 175 ? 4.062 -3.020 -13.548 1.00 96.81 175 LEU A O 1
ATOM 1361 N N . GLY A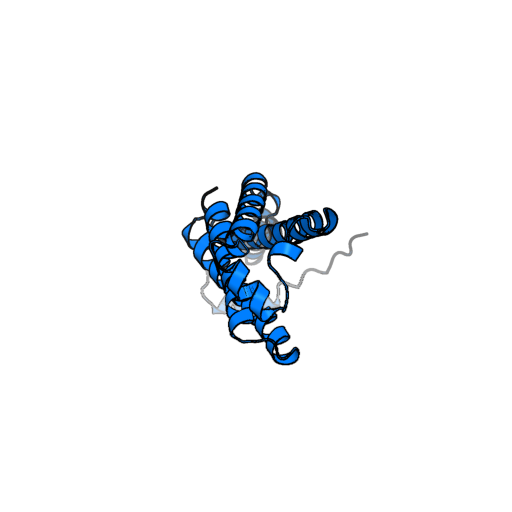 1 176 ? 3.069 -4.626 -12.353 1.00 94.88 176 GLY A N 1
ATOM 1362 C CA . GLY A 1 176 ? 3.495 -5.726 -13.222 1.00 94.88 176 GLY A CA 1
ATOM 1363 C C . GLY A 1 176 ? 2.698 -5.851 -14.526 1.00 94.88 176 GLY A C 1
ATOM 1364 O O . GLY A 1 176 ? 3.088 -6.622 -15.400 1.00 94.88 176 GLY A O 1
ATOM 1365 N N . ALA A 1 177 ? 1.571 -5.149 -14.655 1.00 94.19 177 ALA A N 1
ATOM 1366 C CA . ALA A 1 177 ? 0.763 -5.122 -15.873 1.00 94.19 177 ALA A CA 1
ATOM 1367 C C . ALA A 1 177 ? 1.132 -3.971 -16.830 1.00 94.19 177 ALA A C 1
ATOM 1369 O O . ALA A 1 177 ? 0.595 -3.930 -17.939 1.00 94.19 177 ALA A O 1
ATOM 1370 N N . MET A 1 178 ? 1.987 -3.035 -16.402 1.00 90.38 178 MET A N 1
ATOM 1371 C CA .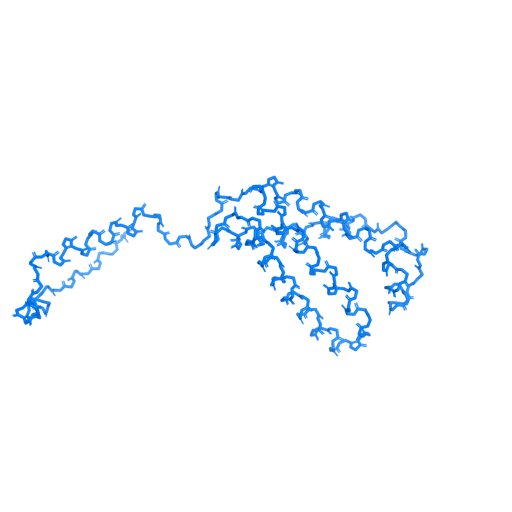 MET A 1 178 ? 2.285 -1.768 -17.084 1.00 90.38 178 MET A CA 1
ATOM 1372 C C . MET A 1 178 ? 3.776 -1.549 -17.334 1.00 90.38 178 MET A C 1
ATOM 1374 O O . MET A 1 178 ? 4.601 -2.255 -16.724 1.00 90.38 178 MET A O 1
#

pLDDT: mean 84.77, std 16.2, range [36.16, 98.56]

Sequence (178 aa):
MCSTSPKPSSSKWDALRGLSGIPSVNLYDMMNSARKRDQLNGGYTMFHFDEINYWAVFIATIATMVLGFLWYSPVLFGKAWAKQVGLKMEEMSGGNPLTYILTALTVLVGVWILALLLTLTDSRMDYGLYIGLLLGVAVSAKIGMNYLFENHSFALFLITAGYHIVGFVISGLILGAM

Radius of gyration: 25.94 Å; chains: 1; bounding box: 75×46×48 Å

InterPro domains:
  IPR013879 Protein of unknown function DUF1761 [PF08570] (55-176)

Organism: NCBI:txid652876